Protein AF-A0A651G6L4-F1 (afdb_monomer_lite)

Secondary structure (DSSP, 8-state):
-PPP----------GGGGS-HHHHHHHHHHHHHSS-GGGSHHHH-HHHHHHHHHHHHHHHHHT-----

Radius of gyration: 19.93 Å; chains: 1; bounding box: 40×37×50 Å

Foldseek 3Di:
DDDDPPCPDPPPQDDLRNDDPVVNCVVVVCVVVVAPPCRDPCNVDVPVVVVVVVVVVVVVVVPDPDDD

Sequence (68 aa):
MISENSGGKTAAKRGFAAMSAEKRREIASKGGRSVPADKRSFAQDRALASKAGRKGGRSSLTNGNREF

pLDDT: mean 72.93, std 13.62, range [42.97, 92.06]

Structure (mmCIF, N/CA/C/O backbone):
data_AF-A0A651G6L4-F1
#
_entry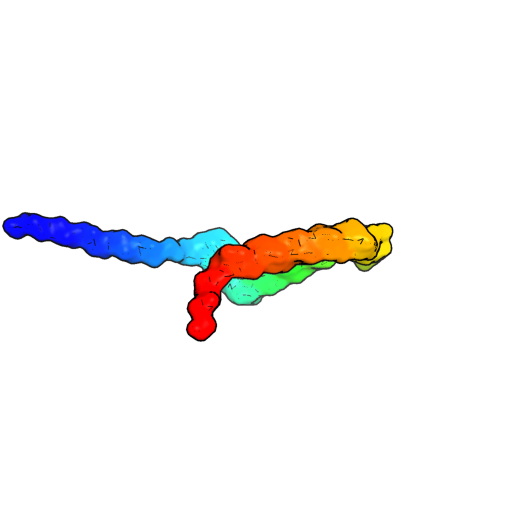.id   AF-A0A651G6L4-F1
#
loop_
_atom_site.group_PDB
_atom_site.id
_atom_site.type_symbol
_atom_site.label_atom_id
_atom_site.label_alt_id
_atom_site.label_comp_id
_atom_site.label_asym_id
_atom_site.label_entity_id
_atom_site.label_seq_id
_atom_site.pdbx_PDB_ins_code
_atom_site.Cartn_x
_atom_site.Cartn_y
_atom_site.Cartn_z
_atom_site.occupancy
_atom_site.B_iso_or_equiv
_atom_site.auth_seq_id
_atom_site.auth_comp_id
_atom_site.auth_asym_id
_atom_site.auth_atom_id
_atom_site.pdbx_PDB_model_num
ATOM 1 N N . MET A 1 1 ? -25.570 29.303 36.480 1.00 42.97 1 MET A N 1
ATOM 2 C CA . MET A 1 1 ? -25.497 27.931 35.935 1.00 42.97 1 MET A CA 1
ATOM 3 C C . MET A 1 1 ? -25.031 28.036 34.493 1.00 42.97 1 MET A C 1
ATOM 5 O O . MET A 1 1 ? -25.829 28.373 33.632 1.00 42.97 1 MET A O 1
ATOM 9 N N . ILE A 1 2 ? -23.728 27.885 34.252 1.00 49.91 2 ILE A N 1
ATOM 10 C CA . ILE A 1 2 ? -23.144 27.928 32.905 1.00 49.91 2 ILE A CA 1
ATOM 11 C C . ILE A 1 2 ? -22.975 26.466 32.486 1.00 49.91 2 ILE A C 1
ATOM 13 O O . ILE A 1 2 ? -22.323 25.708 33.197 1.00 49.91 2 ILE A O 1
ATOM 17 N N . SER A 1 3 ? -23.655 26.059 31.416 1.00 46.69 3 SER A N 1
ATOM 18 C CA . SER A 1 3 ? -23.661 24.680 30.920 1.00 46.69 3 SER A CA 1
ATOM 19 C C . SER A 1 3 ? -22.335 24.372 30.220 1.00 46.69 3 SER A C 1
ATOM 21 O O . SER A 1 3 ? -21.984 25.033 29.241 1.00 46.69 3 SER A O 1
ATOM 23 N N . GLU A 1 4 ? -21.588 23.395 30.729 1.00 53.75 4 GLU A N 1
ATOM 24 C CA . GLU A 1 4 ? -20.372 22.885 30.099 1.00 53.75 4 GLU A CA 1
ATOM 25 C C . GLU A 1 4 ? -20.725 22.079 28.842 1.00 53.75 4 GLU A C 1
ATOM 27 O O . GLU A 1 4 ? -21.357 21.025 28.903 1.00 53.75 4 GLU A O 1
ATOM 32 N N . ASN A 1 5 ? -20.283 22.554 27.678 1.00 58.12 5 ASN A N 1
ATOM 33 C CA . ASN A 1 5 ? -20.304 21.778 26.442 1.00 58.12 5 ASN A CA 1
ATOM 34 C C . ASN A 1 5 ? -19.088 20.837 26.417 1.00 58.12 5 ASN A C 1
ATOM 36 O O . ASN A 1 5 ? -18.050 21.151 25.831 1.00 58.12 5 ASN A O 1
ATOM 40 N N . SER A 1 6 ? -19.207 19.678 27.063 1.00 55.34 6 S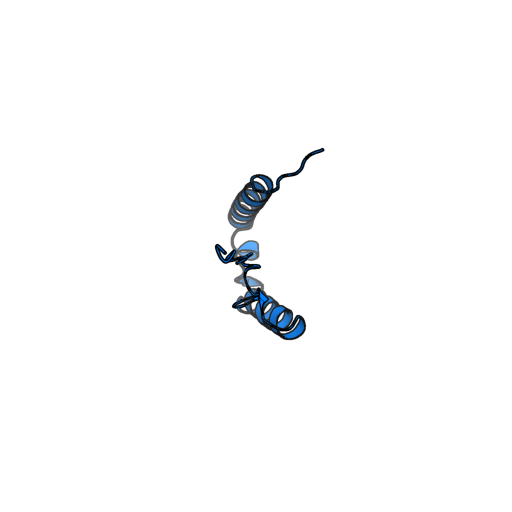ER A N 1
ATOM 41 C CA . SER A 1 6 ? -18.219 18.593 27.039 1.00 55.34 6 SER A CA 1
ATOM 42 C C . SER A 1 6 ? -18.258 17.828 25.706 1.00 55.34 6 SER A C 1
ATOM 44 O O . SER A 1 6 ? -18.586 16.650 25.612 1.00 55.34 6 SER A O 1
ATOM 46 N N . GLY A 1 7 ? -17.891 18.514 24.624 1.00 44.34 7 GLY A N 1
ATOM 47 C CA . GLY A 1 7 ? -17.790 17.951 23.280 1.00 44.34 7 GLY A CA 1
ATOM 48 C C . GLY A 1 7 ? -16.407 17.381 22.977 1.00 44.34 7 GLY A C 1
ATOM 49 O O . GLY A 1 7 ? -15.778 17.805 22.008 1.00 44.34 7 GLY A O 1
ATOM 50 N N . GLY A 1 8 ? -15.920 16.430 23.779 1.00 48.53 8 GLY A N 1
ATOM 51 C CA . GLY A 1 8 ? -14.741 15.630 23.440 1.00 48.53 8 GLY A CA 1
ATOM 52 C C . GLY A 1 8 ? -15.022 14.796 22.189 1.00 48.53 8 GLY A C 1
ATOM 53 O O . GLY A 1 8 ? -15.456 13.650 22.282 1.00 48.53 8 GLY A O 1
ATOM 54 N N . LYS A 1 9 ? -14.839 15.383 20.999 1.00 55.16 9 LYS A N 1
ATOM 55 C CA . LYS A 1 9 ? -15.034 14.713 19.708 1.00 55.16 9 LYS A CA 1
ATOM 56 C C . LYS A 1 9 ? -13.995 13.604 19.554 1.00 55.16 9 LYS A C 1
ATOM 58 O O . LYS A 1 9 ? -12.957 13.796 18.926 1.00 55.16 9 LYS A O 1
ATOM 63 N N . THR A 1 10 ? -14.298 12.411 20.058 1.00 61.94 10 THR A N 1
ATOM 64 C CA . THR A 1 10 ? -13.746 11.195 19.466 1.00 61.94 10 THR A CA 1
ATOM 65 C C . THR A 1 10 ? -14.184 11.223 18.005 1.00 61.94 10 THR A C 1
ATOM 67 O O . THR A 1 10 ? -15.376 11.208 17.696 1.00 61.94 10 THR A O 1
ATOM 70 N N . ALA A 1 11 ? -13.239 11.422 17.085 1.00 66.94 11 ALA A N 1
ATOM 71 C CA . ALA A 1 11 ? -13.552 11.448 15.665 1.00 66.94 11 ALA A CA 1
ATOM 72 C C . ALA A 1 11 ? -14.180 10.094 15.318 1.00 66.94 11 ALA A C 1
ATOM 74 O O . ALA A 1 11 ? -13.488 9.075 15.279 1.00 66.94 11 ALA A O 1
ATOM 75 N N . ALA A 1 12 ? -15.508 10.069 15.156 1.00 74.69 12 ALA A N 1
ATOM 76 C CA . ALA A 1 12 ? -16.237 8.852 14.843 1.00 74.69 12 ALA A CA 1
ATOM 77 C C . ALA A 1 12 ? -15.557 8.187 13.644 1.00 74.69 12 ALA A C 1
ATOM 79 O O . ALA A 1 12 ? -15.254 8.858 12.651 1.00 74.69 12 ALA A O 1
ATOM 80 N N . LYS A 1 13 ? -15.272 6.884 13.752 1.00 76.62 13 LYS A N 1
ATOM 81 C CA . LYS A 1 13 ? -14.648 6.124 12.666 1.00 76.62 13 LYS A CA 1
ATOM 82 C C . LYS A 1 13 ? -15.505 6.333 11.414 1.00 76.62 13 LYS A C 1
ATOM 84 O O . LYS A 1 13 ? -16.690 6.013 11.414 1.00 76.62 13 LYS A O 1
ATOM 89 N N . ARG A 1 14 ? -14.917 6.929 10.375 1.00 85.44 14 ARG A N 1
ATOM 90 C CA . ARG A 1 14 ? -15.561 7.263 9.093 1.00 85.44 14 ARG A CA 1
ATOM 91 C C . ARG A 1 14 ? -14.788 6.623 7.941 1.00 85.44 14 ARG A C 1
ATOM 93 O O . ARG A 1 14 ? -13.618 6.264 8.087 1.00 85.44 14 ARG A O 1
ATOM 100 N N . GLY A 1 15 ? -15.445 6.468 6.792 1.00 86.81 15 GLY A N 1
ATOM 101 C CA . GLY A 1 15 ? -14.826 5.933 5.577 1.00 86.81 15 GLY A CA 1
ATOM 102 C C . GLY A 1 15 ? -14.265 4.521 5.770 1.00 86.81 15 GLY A C 1
ATOM 103 O O . GLY A 1 15 ? -14.920 3.659 6.351 1.00 86.81 15 GLY A O 1
ATOM 104 N N . PHE A 1 16 ? -13.035 4.282 5.309 1.00 85.06 16 PHE A N 1
ATOM 105 C CA . PHE A 1 16 ? -12.392 2.967 5.390 1.00 85.06 16 PHE A CA 1
ATOM 106 C C . PHE A 1 16 ? -12.268 2.454 6.831 1.00 85.06 16 PHE A C 1
ATOM 108 O O . PHE A 1 16 ? -12.482 1.273 7.084 1.00 85.06 16 PHE A O 1
ATOM 115 N N . ALA A 1 17 ? -11.999 3.344 7.793 1.00 84.94 17 ALA A N 1
ATOM 116 C CA . ALA A 1 17 ? -11.858 2.990 9.205 1.00 84.94 17 ALA A CA 1
ATOM 117 C C . ALA A 1 17 ? -13.184 2.578 9.873 1.00 84.94 17 ALA A C 1
ATOM 119 O O . ALA A 1 17 ? -13.156 1.915 10.909 1.00 84.94 17 ALA A O 1
ATOM 120 N N . ALA A 1 18 ? -14.327 2.954 9.288 1.00 88.31 18 ALA A N 1
ATOM 121 C CA . ALA A 1 18 ? -15.658 2.566 9.759 1.00 88.31 18 ALA A CA 1
ATOM 122 C C . ALA A 1 18 ? -16.092 1.176 9.267 1.00 88.31 18 ALA A C 1
ATOM 124 O O . ALA A 1 18 ? -17.043 0.606 9.794 1.00 88.31 18 ALA A O 1
ATOM 125 N N . MET A 1 19 ? -15.434 0.637 8.235 1.00 90.75 19 MET A N 1
ATOM 126 C CA . MET A 1 19 ? -15.826 -0.631 7.620 1.00 90.75 19 MET A CA 1
ATOM 127 C C . MET A 1 19 ? -15.394 -1.843 8.456 1.00 90.75 19 MET A C 1
ATOM 129 O O . MET A 1 19 ? -14.379 -1.819 9.165 1.00 90.75 19 MET A O 1
ATOM 133 N N . SER A 1 20 ? -16.132 -2.949 8.305 1.00 92.06 20 SER A N 1
ATOM 134 C CA . SER A 1 20 ? -15.775 -4.234 8.911 1.00 92.06 20 SER A CA 1
ATOM 135 C C . SER A 1 20 ? -14.368 -4.678 8.491 1.00 92.06 20 SER A C 1
ATOM 137 O O . SER A 1 20 ? -13.861 -4.317 7.424 1.00 92.06 20 SER A O 1
ATOM 139 N N . ALA A 1 21 ? -13.697 -5.443 9.356 1.00 88.94 21 ALA A N 1
ATOM 140 C CA . ALA A 1 21 ? -12.332 -5.908 9.101 1.00 88.94 21 ALA A CA 1
ATOM 141 C C . ALA A 1 21 ? -12.230 -6.739 7.810 1.00 88.94 21 ALA A C 1
ATOM 143 O O . ALA A 1 21 ? -11.262 -6.606 7.064 1.00 88.94 21 ALA A O 1
ATOM 144 N N . GLU A 1 22 ? -13.250 -7.541 7.525 1.00 90.50 22 GLU A N 1
ATOM 145 C CA . GLU A 1 22 ? -13.339 -8.361 6.320 1.00 90.50 22 GLU A CA 1
ATOM 146 C C . GLU A 1 22 ? -13.454 -7.510 5.050 1.00 90.50 22 GLU A C 1
ATOM 148 O O . GLU A 1 22 ? -12.621 -7.632 4.153 1.00 90.50 22 GLU A O 1
ATOM 153 N N . LYS A 1 23 ? -14.381 -6.543 5.024 1.00 88.88 23 LYS A N 1
ATOM 154 C CA . LYS A 1 23 ? -14.550 -5.625 3.887 1.00 88.88 23 LYS A CA 1
ATOM 155 C C . LYS A 1 23 ? -13.297 -4.782 3.638 1.00 88.88 23 LYS A C 1
ATOM 157 O O . LYS A 1 23 ? -12.903 -4.569 2.493 1.00 88.88 23 LYS A O 1
ATOM 162 N N . ARG A 1 24 ? -12.615 -4.345 4.705 1.00 90.81 24 ARG A N 1
ATOM 163 C CA . ARG A 1 24 ? -11.311 -3.669 4.594 1.00 90.81 24 ARG A CA 1
ATOM 164 C C . ARG A 1 24 ? -10.257 -4.565 3.947 1.00 90.81 24 ARG A C 1
ATOM 166 O O . ARG A 1 24 ? -9.551 -4.108 3.052 1.00 90.81 24 ARG A O 1
ATOM 173 N N . ARG A 1 25 ? -10.146 -5.825 4.381 1.00 86.06 25 ARG A N 1
ATOM 174 C CA . ARG A 1 25 ? -9.194 -6.793 3.812 1.00 86.06 25 ARG A CA 1
ATOM 175 C C . ARG A 1 25 ? -9.487 -7.076 2.347 1.00 86.06 25 ARG A C 1
ATOM 177 O O . ARG A 1 25 ? -8.550 -7.128 1.557 1.00 86.06 25 ARG A O 1
ATOM 184 N N . GLU A 1 26 ? -10.754 -7.216 1.977 1.00 87.31 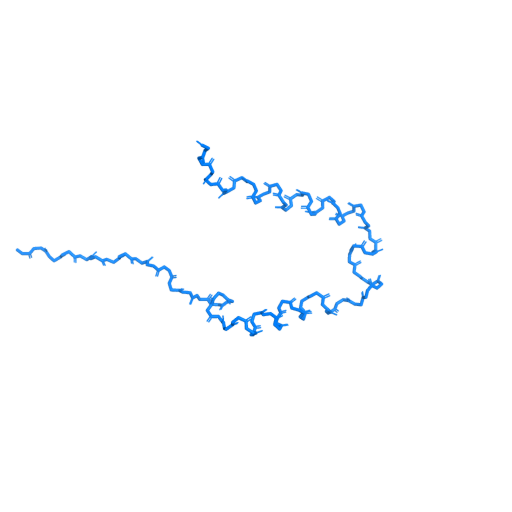26 GLU A N 1
ATOM 185 C CA . GLU A 1 26 ? -11.163 -7.446 0.594 1.00 87.31 26 GLU A CA 1
ATOM 186 C C . GLU A 1 26 ? -10.767 -6.267 -0.310 1.00 87.31 26 GLU A C 1
ATOM 188 O O . GLU A 1 26 ? -10.118 -6.464 -1.337 1.00 87.31 26 GLU A O 1
ATOM 193 N N . ILE A 1 27 ? -11.072 -5.032 0.101 1.00 82.88 27 ILE A N 1
ATOM 194 C CA . ILE A 1 27 ? -10.719 -3.818 -0.652 1.00 82.88 27 ILE A CA 1
ATOM 195 C C . ILE A 1 27 ? -9.195 -3.642 -0.739 1.00 82.88 27 ILE A C 1
ATOM 197 O O . ILE A 1 27 ? -8.667 -3.408 -1.826 1.00 82.88 27 ILE A O 1
ATOM 201 N N . ALA A 1 28 ? -8.470 -3.806 0.374 1.00 83.00 28 ALA A N 1
ATOM 202 C CA . ALA A 1 28 ? -7.007 -3.732 0.386 1.00 83.00 28 ALA A CA 1
ATOM 203 C C . ALA A 1 28 ? -6.378 -4.799 -0.526 1.00 83.00 28 ALA A C 1
ATOM 205 O O . ALA A 1 28 ? -5.430 -4.525 -1.262 1.00 83.00 28 ALA A O 1
ATOM 206 N N . SER A 1 29 ? -6.953 -6.003 -0.528 1.00 81.19 29 SER A N 1
ATOM 207 C CA . SER A 1 29 ? -6.518 -7.090 -1.399 1.00 81.19 29 SER A CA 1
ATOM 208 C C . SER A 1 29 ? -6.761 -6.781 -2.874 1.00 81.19 29 SER A C 1
ATOM 210 O O . SER A 1 29 ? -5.898 -7.071 -3.700 1.00 81.19 29 SER A O 1
ATOM 212 N N . LYS A 1 30 ? -7.905 -6.175 -3.222 1.00 80.62 30 LYS A N 1
ATOM 213 C CA . LYS A 1 30 ? -8.204 -5.736 -4.595 1.00 80.62 30 LYS A CA 1
ATOM 214 C C . LYS A 1 30 ? -7.207 -4.675 -5.065 1.00 80.62 30 LYS A C 1
ATOM 216 O O . LYS A 1 30 ? -6.673 -4.811 -6.158 1.00 80.62 30 LYS A O 1
ATOM 221 N N . GLY A 1 31 ? -6.854 -3.706 -4.214 1.00 71.31 31 GLY A N 1
ATOM 222 C CA . GLY A 1 31 ? -5.877 -2.660 -4.547 1.00 71.31 31 GLY A CA 1
ATOM 223 C C . GLY A 1 31 ? -4.506 -3.193 -4.992 1.00 71.31 31 GLY A C 1
ATOM 224 O O . GLY A 1 31 ? -3.932 -2.680 -5.948 1.00 71.31 31 GLY A O 1
ATOM 225 N N . GLY A 1 32 ? -4.002 -4.258 -4.358 1.00 63.56 32 GLY A N 1
ATOM 226 C CA . GLY A 1 32 ? -2.735 -4.900 -4.745 1.00 63.56 32 GLY A CA 1
ATOM 227 C C . GLY A 1 32 ? -2.845 -5.916 -5.891 1.00 63.56 32 GLY A C 1
ATOM 228 O O . GLY A 1 32 ? -1.835 -6.279 -6.495 1.00 63.56 32 GLY A O 1
ATOM 229 N N . ARG A 1 33 ? -4.060 -6.392 -6.191 1.00 65.00 33 ARG A N 1
ATOM 230 C CA . ARG A 1 33 ? -4.336 -7.408 -7.224 1.00 65.00 33 ARG A CA 1
ATOM 231 C C . ARG A 1 33 ? -4.753 -6.815 -8.567 1.00 65.00 33 ARG A C 1
ATOM 233 O O . ARG A 1 33 ? -4.600 -7.503 -9.568 1.00 65.00 33 ARG A O 1
ATOM 240 N N . SER A 1 34 ? -5.208 -5.561 -8.613 1.00 66.06 34 SER A N 1
ATOM 241 C CA . SER A 1 34 ? -5.594 -4.878 -9.860 1.00 66.06 34 SER A CA 1
ATOM 242 C C . SER A 1 34 ? -4.456 -4.738 -10.875 1.00 66.06 34 SER A C 1
ATOM 244 O O . SER A 1 34 ? -4.716 -4.481 -12.047 1.00 66.06 34 SER A O 1
ATOM 246 N N . VAL A 1 35 ? -3.201 -4.910 -10.448 1.00 62.44 35 VAL A N 1
ATOM 247 C CA . VAL A 1 35 ? -2.037 -4.882 -11.334 1.00 62.44 35 VAL A CA 1
ATOM 248 C C . VAL A 1 35 ? -1.452 -6.301 -11.445 1.00 62.44 35 VAL A C 1
ATOM 250 O O . VAL A 1 35 ? -0.974 -6.836 -10.430 1.00 62.44 35 VAL A O 1
ATOM 253 N N . PRO A 1 36 ? -1.480 -6.921 -12.649 1.00 70.94 36 PRO A N 1
ATOM 254 C CA . PRO A 1 36 ? -0.825 -8.202 -12.922 1.00 70.94 36 PRO A CA 1
ATOM 255 C C . PRO A 1 36 ? 0.618 -8.187 -12.430 1.00 70.94 36 PRO A C 1
ATOM 257 O O . PRO A 1 36 ? 1.252 -7.134 -12.477 1.00 70.94 36 PRO A O 1
ATOM 260 N N . ALA A 1 37 ? 1.137 -9.329 -11.969 1.00 67.50 37 ALA A N 1
ATOM 261 C CA . ALA A 1 37 ? 2.464 -9.416 -11.352 1.00 67.50 37 ALA A CA 1
ATOM 262 C C . ALA A 1 37 ? 3.553 -8.728 -12.192 1.00 67.50 37 ALA A C 1
ATOM 264 O O . ALA A 1 37 ? 4.312 -7.923 -11.653 1.00 67.50 37 ALA A O 1
ATOM 265 N N . ASP A 1 38 ? 3.518 -8.942 -13.507 1.00 68.81 38 ASP A N 1
ATOM 266 C CA . ASP A 1 38 ? 4.476 -8.392 -14.469 1.00 68.81 38 ASP A CA 1
ATOM 267 C C . ASP A 1 38 ? 4.381 -6.871 -14.619 1.00 68.81 38 ASP A C 1
ATOM 269 O O . ASP A 1 38 ? 5.375 -6.212 -14.900 1.00 68.81 38 ASP A O 1
ATOM 273 N N . LYS A 1 39 ? 3.202 -6.280 -14.393 1.00 69.44 39 LYS A N 1
ATOM 274 C CA . LYS A 1 39 ? 2.961 -4.831 -14.523 1.00 69.44 39 LYS A CA 1
ATOM 275 C C . LYS A 1 39 ? 3.082 -4.072 -13.201 1.00 69.44 39 LYS A C 1
ATOM 277 O O . LYS A 1 39 ? 2.874 -2.860 -13.170 1.00 69.44 39 LYS A O 1
ATOM 282 N N . ARG A 1 40 ? 3.383 -4.750 -12.088 1.00 76.25 40 ARG A N 1
ATOM 283 C CA . ARG A 1 40 ? 3.539 -4.090 -10.783 1.00 76.25 40 ARG A CA 1
ATOM 284 C C . ARG A 1 40 ? 4.732 -3.144 -10.835 1.00 76.25 40 ARG A C 1
ATOM 286 O O . ARG A 1 40 ? 5.793 -3.522 -11.318 1.00 76.25 40 ARG A O 1
ATOM 293 N N . SER A 1 41 ? 4.608 -1.950 -10.254 1.00 69.81 41 SER A N 1
ATOM 294 C CA . SER A 1 41 ? 5.705 -0.967 -10.221 1.00 69.81 41 SER A CA 1
ATOM 295 C C . SER A 1 41 ? 6.996 -1.531 -9.607 1.00 69.81 41 SER A C 1
ATOM 297 O O . SER A 1 41 ? 8.081 -1.154 -10.027 1.00 69.81 41 SER A O 1
ATOM 299 N N . PHE A 1 42 ? 6.888 -2.483 -8.670 1.00 67.06 42 PHE A N 1
ATOM 300 C CA . PHE A 1 42 ? 8.032 -3.203 -8.094 1.00 67.06 42 PHE A CA 1
ATOM 301 C C . PHE A 1 42 ? 8.724 -4.178 -9.063 1.00 67.06 42 PHE A C 1
ATOM 303 O O . PHE A 1 42 ? 9.916 -4.424 -8.897 1.00 67.06 42 PHE A O 1
ATOM 310 N N . ALA A 1 43 ? 7.989 -4.740 -10.029 1.00 68.81 43 ALA A N 1
ATOM 311 C CA . ALA A 1 43 ? 8.516 -5.639 -11.059 1.00 68.81 43 ALA A CA 1
ATOM 312 C C . ALA A 1 43 ? 9.069 -4.865 -12.269 1.00 68.81 43 ALA A C 1
ATOM 314 O O . ALA A 1 43 ? 10.037 -5.301 -12.876 1.00 68.81 43 ALA A O 1
ATOM 315 N N . GLN A 1 44 ? 8.482 -3.705 -12.582 1.00 72.19 44 GLN A N 1
ATOM 316 C CA . GLN A 1 44 ? 8.886 -2.846 -13.700 1.00 72.19 44 GLN A CA 1
ATOM 317 C C . GLN A 1 44 ? 10.152 -2.029 -13.398 1.00 72.19 44 GLN A C 1
ATOM 319 O O . GLN A 1 44 ? 11.081 -2.021 -14.195 1.00 72.19 44 GLN A O 1
ATOM 324 N N . ASP A 1 45 ? 10.214 -1.365 -12.238 1.00 85.38 45 ASP A N 1
ATOM 325 C CA . ASP A 1 45 ? 11.393 -0.601 -11.817 1.00 85.38 45 ASP A CA 1
ATOM 326 C C . ASP A 1 45 ? 11.606 -0.741 -10.306 1.00 85.38 45 ASP A C 1
ATOM 328 O O . ASP A 1 45 ? 11.076 -0.003 -9.462 1.00 85.38 45 ASP A O 1
ATOM 332 N N . ARG A 1 46 ? 12.437 -1.725 -9.963 1.00 83.06 46 ARG A N 1
ATOM 333 C CA . ARG A 1 46 ? 12.794 -2.047 -8.582 1.00 83.06 46 ARG A CA 1
ATOM 334 C C . ARG A 1 46 ? 13.491 -0.882 -7.878 1.00 83.06 46 ARG A C 1
ATOM 336 O O . ARG A 1 46 ? 13.334 -0.736 -6.662 1.00 83.06 46 ARG A O 1
ATOM 343 N N . ALA A 1 47 ? 14.248 -0.055 -8.597 1.00 85.69 47 ALA A N 1
ATOM 344 C CA . ALA A 1 47 ? 14.980 1.064 -8.015 1.00 85.69 47 ALA A CA 1
ATOM 345 C C . ALA A 1 47 ? 14.026 2.207 -7.645 1.00 85.69 47 ALA A C 1
ATOM 347 O O . ALA A 1 47 ? 14.062 2.696 -6.508 1.00 85.69 47 ALA A O 1
ATOM 348 N N . LEU A 1 48 ? 13.116 2.576 -8.551 1.00 84.12 48 LEU A N 1
ATOM 349 C CA . LEU A 1 48 ? 12.080 3.578 -8.298 1.00 84.12 48 LEU A CA 1
ATOM 350 C C . LEU A 1 48 ? 11.165 3.159 -7.145 1.00 84.12 48 LEU A C 1
ATOM 352 O O . LEU A 1 48 ? 10.930 3.947 -6.224 1.00 84.12 48 LEU A O 1
ATOM 356 N N . ALA A 1 49 ? 10.705 1.906 -7.145 1.00 85.19 49 ALA A N 1
ATOM 357 C CA . ALA A 1 49 ? 9.840 1.381 -6.094 1.00 85.19 49 ALA A CA 1
ATOM 358 C C . ALA A 1 49 ? 10.539 1.378 -4.722 1.00 85.19 49 ALA A C 1
ATOM 360 O O . ALA A 1 49 ? 9.957 1.784 -3.712 1.00 85.19 49 ALA A O 1
ATOM 361 N N . SER A 1 50 ? 11.825 1.015 -4.690 1.00 85.44 50 SER A N 1
ATOM 362 C CA . SER A 1 50 ? 12.653 1.062 -3.478 1.00 85.44 50 SER A CA 1
ATOM 363 C C . SER A 1 50 ? 12.847 2.494 -2.964 1.00 85.44 50 SER A C 1
ATOM 365 O O . SER A 1 50 ? 12.796 2.742 -1.756 1.00 85.44 50 SER A O 1
ATOM 367 N N . LYS A 1 51 ? 13.046 3.462 -3.867 1.00 86.44 51 LYS A N 1
ATOM 368 C CA . LYS A 1 51 ? 13.174 4.888 -3.525 1.00 86.44 51 LYS A CA 1
ATOM 369 C C . LYS A 1 51 ? 11.863 5.449 -2.968 1.00 86.44 51 LYS A C 1
ATOM 371 O O . LYS A 1 51 ? 11.882 6.129 -1.941 1.00 86.44 51 LYS A O 1
ATOM 376 N N . ALA A 1 52 ? 10.737 5.130 -3.604 1.00 85.81 52 ALA A N 1
ATOM 377 C CA . ALA A 1 52 ? 9.407 5.533 -3.159 1.00 85.81 52 ALA A CA 1
ATOM 378 C C . ALA A 1 52 ? 9.058 4.931 -1.786 1.00 85.81 52 ALA A C 1
ATOM 380 O O . ALA A 1 52 ? 8.656 5.666 -0.883 1.00 85.81 52 ALA A O 1
ATOM 381 N N . GLY A 1 53 ? 9.304 3.631 -1.589 1.00 86.12 53 GLY A N 1
ATOM 382 C CA . GLY A 1 53 ? 9.090 2.952 -0.307 1.00 86.12 53 GLY A CA 1
ATOM 383 C C . GLY A 1 53 ? 9.926 3.552 0.824 1.00 86.12 53 GLY A C 1
ATOM 384 O O . GLY A 1 53 ? 9.401 3.854 1.895 1.00 86.12 53 GLY A O 1
ATOM 385 N N . ARG A 1 54 ? 11.212 3.832 0.570 1.00 88.12 54 ARG A N 1
ATOM 386 C CA . ARG A 1 54 ? 12.094 4.499 1.542 1.00 88.12 54 ARG A CA 1
ATOM 387 C C . ARG A 1 54 ? 11.585 5.890 1.925 1.00 88.12 54 ARG A C 1
ATOM 389 O O . ARG A 1 54 ? 11.645 6.254 3.097 1.00 88.12 54 ARG A O 1
ATOM 396 N N . LYS A 1 55 ? 11.093 6.669 0.955 1.00 87.56 55 LYS A N 1
ATOM 397 C CA . LYS A 1 55 ? 10.507 7.993 1.210 1.00 87.56 55 LYS A CA 1
ATOM 398 C C . LYS A 1 55 ? 9.255 7.883 2.087 1.00 87.56 55 LYS A C 1
ATOM 400 O O . LYS A 1 55 ? 9.177 8.584 3.088 1.00 87.56 55 LYS A O 1
ATOM 405 N N . GLY A 1 56 ? 8.336 6.972 1.760 1.00 83.44 56 GLY A N 1
ATOM 406 C CA . GLY A 1 56 ? 7.115 6.746 2.542 1.00 83.44 56 GLY A CA 1
ATOM 407 C C . GLY A 1 56 ? 7.392 6.292 3.979 1.00 83.44 56 GLY A C 1
ATOM 408 O O . GLY A 1 56 ? 6.825 6.844 4.917 1.00 83.44 56 GLY A O 1
ATOM 409 N N . GLY A 1 57 ? 8.327 5.354 4.170 1.00 83.12 57 GLY A N 1
ATOM 410 C CA . GLY A 1 57 ? 8.704 4.868 5.503 1.00 83.12 57 GLY A CA 1
ATOM 411 C C . GLY A 1 57 ? 9.357 5.938 6.383 1.00 83.12 57 GLY A C 1
ATOM 412 O O . GLY A 1 57 ? 9.092 5.999 7.581 1.00 83.12 57 GLY A O 1
ATOM 413 N N . ARG A 1 58 ? 10.160 6.834 5.790 1.00 78.81 58 ARG A N 1
ATOM 414 C CA . ARG A 1 58 ? 10.732 7.986 6.506 1.00 78.81 58 ARG A CA 1
ATOM 415 C C . ARG A 1 58 ? 9.647 8.933 7.008 1.00 78.81 58 ARG A C 1
ATOM 417 O O . ARG A 1 58 ? 9.728 9.349 8.154 1.00 78.81 58 ARG A O 1
ATOM 424 N N . SER A 1 59 ? 8.622 9.215 6.204 1.00 68.12 59 SER A N 1
ATOM 425 C CA . SER A 1 59 ? 7.495 10.070 6.605 1.00 68.12 59 SER A CA 1
ATOM 426 C C . SER A 1 59 ? 6.668 9.482 7.754 1.00 68.12 59 SER A C 1
ATOM 428 O O . SER A 1 59 ? 6.174 10.228 8.592 1.00 68.12 59 SER A O 1
ATOM 430 N N . SER A 1 60 ? 6.549 8.154 7.846 1.00 63.78 60 SER A N 1
ATOM 431 C CA . SER A 1 60 ? 5.892 7.502 8.990 1.00 63.78 60 SER A CA 1
ATOM 432 C C . SER A 1 60 ? 6.730 7.528 10.270 1.00 63.78 60 SER A C 1
ATOM 434 O O . SER A 1 60 ? 6.162 7.461 11.357 1.00 63.78 60 SER A O 1
ATOM 436 N N . LEU A 1 61 ? 8.059 7.648 10.167 1.00 61.72 61 LEU A N 1
ATOM 437 C CA . LEU A 1 61 ? 8.924 7.816 11.336 1.00 61.72 61 LEU A CA 1
ATOM 438 C C . LEU A 1 61 ? 8.778 9.203 11.976 1.00 61.72 61 LEU A C 1
ATOM 440 O O . LEU A 1 61 ? 8.945 9.312 13.184 1.00 61.72 61 LEU A O 1
ATOM 444 N N . THR A 1 62 ? 8.467 10.245 11.197 1.00 62.78 62 THR A N 1
ATOM 445 C CA . THR A 1 62 ? 8.485 11.632 11.704 1.00 62.78 62 THR A CA 1
ATOM 446 C C . THR A 1 62 ? 7.255 12.008 12.528 1.00 62.78 62 THR A C 1
ATOM 448 O O . THR A 1 62 ? 7.330 12.957 13.293 1.00 62.78 62 THR A O 1
ATOM 451 N N . ASN A 1 63 ? 6.132 11.294 12.381 1.00 59.03 63 ASN A N 1
ATOM 452 C CA . ASN A 1 63 ? 4.860 11.632 13.042 1.00 59.03 63 ASN A CA 1
ATOM 453 C C . ASN A 1 63 ? 4.494 10.691 14.203 1.00 59.03 63 ASN A C 1
ATOM 455 O O . ASN A 1 63 ? 3.352 10.684 14.662 1.00 59.03 63 ASN A O 1
ATOM 459 N N . GLY A 1 64 ? 5.437 9.876 14.675 1.00 58.31 64 GLY A N 1
ATOM 460 C CA . GLY A 1 64 ? 5.259 9.081 15.884 1.00 58.31 64 GLY A CA 1
ATOM 461 C C . GLY A 1 64 ? 5.915 9.776 17.066 1.00 58.31 64 GLY A C 1
ATOM 462 O O . GLY A 1 64 ? 7.132 9.691 17.189 1.00 58.31 64 GLY A O 1
AT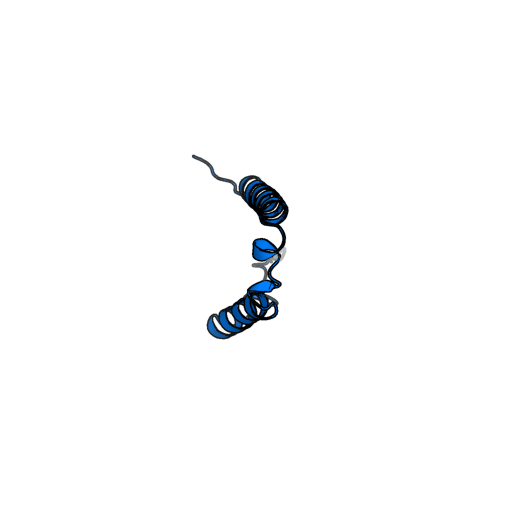OM 463 N N . ASN A 1 65 ? 5.115 10.403 17.931 1.00 60.28 65 ASN A N 1
ATOM 464 C CA . ASN A 1 65 ? 5.485 10.732 19.310 1.00 60.28 65 ASN A CA 1
ATOM 465 C C . ASN A 1 65 ? 5.956 9.443 20.008 1.00 60.28 65 ASN A C 1
ATOM 467 O 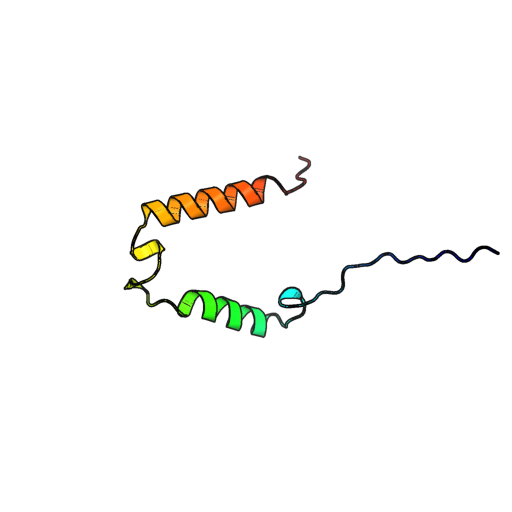O . ASN A 1 65 ? 5.149 8.703 20.569 1.00 60.28 65 ASN A O 1
ATOM 471 N N . ARG A 1 66 ? 7.241 9.113 19.884 1.00 60.91 66 ARG A N 1
ATOM 472 C CA . ARG A 1 66 ? 7.889 8.015 20.597 1.00 60.91 66 ARG A CA 1
ATOM 473 C C . ARG A 1 66 ? 8.795 8.651 21.636 1.00 60.91 66 ARG A C 1
ATOM 475 O O . ARG A 1 66 ? 9.945 8.968 21.350 1.00 60.91 66 ARG A O 1
ATOM 482 N N . GLU A 1 67 ? 8.212 8.887 22.803 1.00 51.09 67 GLU A N 1
ATOM 483 C CA . GLU A 1 67 ? 8.978 9.045 24.034 1.00 51.09 67 GLU A CA 1
ATOM 484 C C . GLU A 1 67 ? 9.658 7.695 24.311 1.00 51.09 67 GLU A C 1
ATOM 486 O O . GLU A 1 67 ? 9.015 6.645 24.180 1.00 51.09 67 GLU A O 1
ATOM 491 N N . PHE A 1 68 ? 10.965 7.733 24.564 1.00 57.03 68 PHE A N 1
ATOM 492 C CA . PHE A 1 68 ? 11.7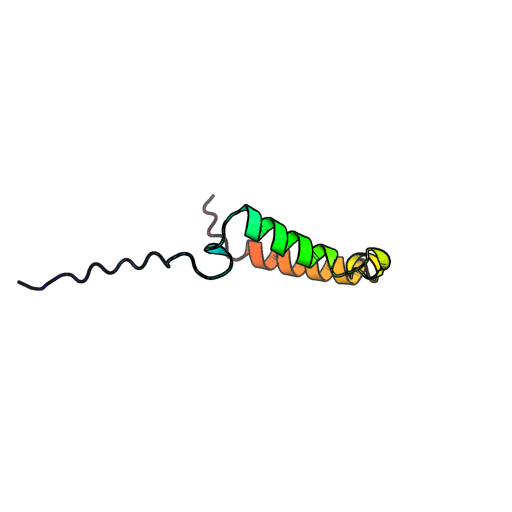75 6.582 24.964 1.00 57.03 68 PHE A CA 1
ATOM 493 C C . PHE A 1 68 ? 11.831 6.494 26.484 1.00 57.03 68 PHE A C 1
ATOM 495 O O . PHE A 1 68 ? 11.907 7.571 27.115 1.00 57.03 68 PHE A O 1
#